Protein AF-U4R0S8-F1 (afdb_monomer_lite)

Foldseek 3Di:
DPVVVVVVVVVVVVVVVVVVVVVVVVVVQFDKDKDKDWWQWADWDADPNWTWTFTDDPPATAIATEDPVVSVLDDHDRQKTWTWIWIDHNVDPRYTYTPDTDPPDIGGRPD

Structure (mmCIF, N/CA/C/O backbone):
data_AF-U4R0S8-F1
#
_entry.id   AF-U4R0S8-F1
#
loop_
_atom_site.group_PDB
_atom_site.id
_atom_site.type_symbol
_atom_site.label_atom_id
_atom_site.label_alt_id
_atom_site.label_comp_id
_atom_site.label_asym_id
_atom_site.label_entity_id
_atom_site.label_seq_id
_atom_site.pdbx_PDB_ins_code
_atom_site.Cartn_x
_atom_site.Cartn_y
_atom_site.Cartn_z
_atom_site.occupancy
_atom_site.B_iso_or_equiv
_atom_site.auth_seq_id
_atom_site.auth_comp_id
_atom_site.auth_asym_id
_atom_site.auth_atom_id
_atom_site.pdbx_PDB_model_num
ATOM 1 N N . MET A 1 1 ? 53.869 17.353 21.794 1.00 55.12 1 MET A N 1
ATOM 2 C CA . MET A 1 1 ? 52.432 17.546 22.123 1.00 55.12 1 MET A CA 1
ATOM 3 C C . MET A 1 1 ? 51.589 18.189 21.004 1.00 55.12 1 MET A C 1
ATOM 5 O O . MET A 1 1 ? 50.387 18.320 21.188 1.00 55.12 1 MET A O 1
ATOM 9 N N . ARG A 1 2 ? 52.149 18.551 19.834 1.00 54.88 2 ARG A N 1
ATOM 10 C CA . ARG A 1 2 ? 51.410 19.259 18.765 1.00 54.88 2 ARG A CA 1
ATOM 11 C C . ARG A 1 2 ? 50.712 18.320 17.756 1.00 54.88 2 ARG A C 1
ATOM 13 O O . ARG A 1 2 ? 49.673 18.687 17.218 1.00 54.88 2 ARG A O 1
ATOM 20 N N . ASP A 1 3 ? 51.199 17.086 17.593 1.00 59.28 3 ASP A N 1
ATOM 21 C CA . ASP A 1 3 ? 50.671 16.123 16.605 1.00 59.28 3 ASP A CA 1
ATOM 22 C C . ASP A 1 3 ? 49.395 15.388 17.036 1.00 59.28 3 ASP A C 1
ATOM 24 O O . ASP A 1 3 ? 48.538 15.076 16.208 1.00 59.28 3 ASP A O 1
ATOM 28 N N . THR A 1 4 ? 49.204 15.165 18.339 1.00 60.38 4 THR A N 1
ATOM 29 C CA . THR A 1 4 ? 48.019 14.462 18.860 1.00 60.38 4 THR A CA 1
ATOM 30 C C . THR A 1 4 ? 46.733 15.262 18.631 1.00 60.38 4 THR A C 1
ATOM 32 O O . THR A 1 4 ? 45.688 14.685 18.343 1.00 60.38 4 THR A O 1
ATOM 35 N N . SER A 1 5 ? 46.810 16.599 18.693 1.00 68.25 5 SER A N 1
ATOM 36 C CA . SER A 1 5 ? 45.663 17.486 18.450 1.00 68.25 5 SER A CA 1
ATOM 37 C C . SER A 1 5 ? 45.201 17.442 16.989 1.00 68.25 5 SER A C 1
ATOM 39 O O . SER A 1 5 ? 44.002 17.379 16.727 1.00 68.25 5 SER A O 1
ATOM 41 N N . SER A 1 6 ? 46.140 17.413 16.035 1.00 72.00 6 SER A N 1
ATOM 42 C CA . SER A 1 6 ? 45.830 17.323 14.601 1.00 72.00 6 SER A CA 1
ATOM 43 C C . SER A 1 6 ? 45.222 15.965 14.239 1.00 72.00 6 SER A C 1
ATOM 45 O O . SER A 1 6 ? 44.171 15.894 13.601 1.00 72.00 6 SER A O 1
ATOM 47 N N . ARG A 1 7 ? 45.812 14.876 14.748 1.00 77.94 7 ARG A N 1
ATOM 48 C CA . ARG A 1 7 ? 45.309 13.515 14.520 1.00 77.94 7 ARG A CA 1
ATOM 49 C C . ARG A 1 7 ? 43.892 13.316 15.067 1.00 77.94 7 ARG A C 1
ATOM 51 O O . ARG A 1 7 ? 43.054 12.735 14.385 1.00 77.94 7 ARG A O 1
ATOM 58 N N . ASN A 1 8 ? 43.596 13.853 16.251 1.00 82.62 8 ASN A N 1
ATOM 59 C CA . ASN A 1 8 ? 42.257 13.765 16.839 1.00 82.62 8 ASN A CA 1
ATOM 60 C C . ASN A 1 8 ? 41.210 14.553 16.033 1.00 82.62 8 ASN A C 1
ATOM 62 O O . ASN A 1 8 ? 40.077 14.095 15.910 1.00 82.62 8 ASN A O 1
ATOM 66 N N . LYS A 1 9 ? 41.584 15.693 15.432 1.00 84.00 9 LYS A N 1
ATOM 67 C CA . LYS A 1 9 ? 40.698 16.449 14.528 1.00 84.00 9 LYS A CA 1
ATOM 68 C C . LYS A 1 9 ? 40.370 15.665 13.255 1.00 84.00 9 LYS A C 1
ATOM 70 O O . LYS A 1 9 ? 39.222 15.672 12.826 1.00 84.00 9 LYS A O 1
ATOM 75 N N . ILE A 1 10 ? 41.349 14.960 12.684 1.00 88.75 10 ILE A N 1
ATOM 76 C CA . ILE A 1 10 ? 41.144 14.112 11.497 1.00 88.75 10 ILE A CA 1
ATOM 77 C C . ILE A 1 10 ? 40.213 12.937 11.823 1.00 88.75 10 ILE A C 1
ATOM 79 O O . ILE A 1 10 ? 39.270 12.678 11.081 1.00 88.75 10 ILE A O 1
ATOM 83 N N . ILE A 1 11 ? 40.430 12.258 12.953 1.00 89.69 11 ILE A N 1
ATOM 84 C CA . ILE A 1 11 ? 39.559 11.156 13.393 1.00 89.69 11 ILE A CA 1
ATOM 85 C C . ILE A 1 11 ? 38.129 11.659 13.630 1.00 89.69 11 ILE A C 1
ATOM 87 O O . ILE A 1 11 ? 37.178 11.036 13.165 1.00 89.69 11 ILE A O 1
ATOM 91 N N . ALA A 1 12 ? 37.971 12.807 14.295 1.00 88.75 12 ALA A N 1
ATOM 92 C CA . ALA A 1 12 ? 36.661 13.416 14.507 1.00 88.75 12 ALA A CA 1
ATOM 93 C C . ALA A 1 12 ? 35.950 13.726 13.178 1.00 88.75 12 ALA A C 1
ATOM 95 O O . ALA A 1 12 ? 34.766 13.430 13.038 1.00 88.75 12 ALA A O 1
ATOM 96 N N . LEU A 1 13 ? 36.674 14.246 12.180 1.00 91.88 13 LEU A N 1
ATOM 97 C CA . LEU A 1 13 ? 36.124 14.510 10.849 1.00 91.88 13 LEU A CA 1
ATOM 98 C C . LEU A 1 13 ? 35.628 13.225 10.165 1.00 91.88 13 LEU A C 1
ATOM 100 O O . LEU A 1 13 ? 34.526 13.212 9.623 1.00 91.88 13 LEU A O 1
ATOM 104 N N . ILE A 1 14 ? 36.403 12.136 10.226 1.00 92.94 14 ILE A N 1
ATOM 105 C CA . ILE A 1 14 ? 36.009 1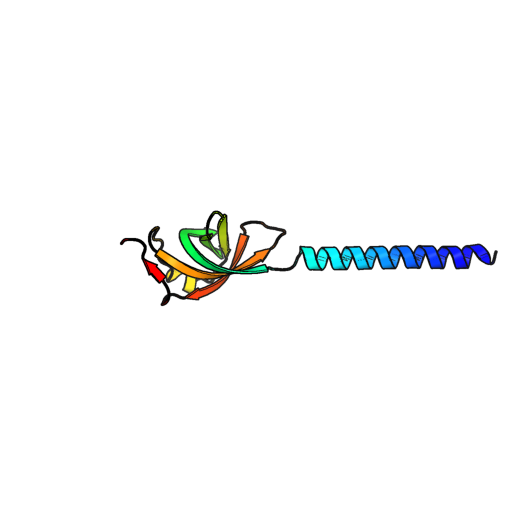0.836 9.656 1.00 92.94 14 ILE A CA 1
ATOM 106 C C . ILE A 1 14 ? 34.735 10.312 10.328 1.00 92.94 14 ILE A C 1
ATOM 108 O O . ILE A 1 14 ? 33.820 9.869 9.637 1.00 92.94 14 ILE A O 1
ATOM 112 N N . ILE A 1 15 ? 34.647 10.401 11.659 1.00 92.81 15 ILE A N 1
ATOM 113 C CA . ILE A 1 15 ? 33.456 9.980 12.411 1.00 92.81 15 ILE A CA 1
ATOM 114 C C . ILE A 1 15 ? 32.228 10.789 11.976 1.00 92.81 15 ILE A C 1
ATOM 116 O O . ILE A 1 15 ? 31.170 10.208 11.735 1.00 92.81 15 ILE A O 1
ATOM 120 N N . VAL A 1 16 ? 32.366 12.109 11.821 1.00 92.81 16 VAL A N 1
ATOM 121 C CA . VAL A 1 16 ? 31.272 12.978 11.357 1.00 92.81 16 VAL A CA 1
ATOM 122 C C . VAL A 1 16 ? 30.820 12.593 9.948 1.00 92.81 16 VAL A C 1
ATOM 124 O O . VAL A 1 16 ? 29.619 12.467 9.709 1.00 92.81 16 VAL A O 1
ATOM 127 N N . ILE A 1 17 ? 31.755 12.347 9.025 1.00 92.94 17 ILE A N 1
ATOM 128 C CA . ILE A 1 17 ? 31.431 11.923 7.655 1.00 92.94 17 ILE A CA 1
ATOM 129 C C . ILE A 1 17 ? 30.701 10.574 7.663 1.00 92.94 17 ILE A C 1
ATOM 131 O O . ILE A 1 17 ? 29.666 10.438 7.012 1.00 92.94 17 ILE A O 1
ATOM 135 N N . LEU A 1 18 ? 31.185 9.592 8.429 1.00 93.19 18 LEU A N 1
ATOM 136 C CA . LEU A 1 18 ? 30.534 8.283 8.553 1.00 93.19 18 LEU A CA 1
ATOM 137 C C . LEU A 1 18 ? 29.114 8.399 9.114 1.00 93.19 18 LEU A C 1
ATOM 139 O O . LEU A 1 18 ? 28.199 7.726 8.629 1.00 93.19 18 LEU A O 1
ATOM 143 N N . PHE A 1 19 ? 28.914 9.272 10.102 1.00 92.12 19 PHE A N 1
ATOM 144 C CA . PHE A 1 19 ? 27.595 9.522 10.671 1.00 92.12 19 PHE A CA 1
ATOM 145 C C . PHE A 1 19 ? 26.648 10.138 9.636 1.00 92.12 19 PHE A C 1
ATOM 147 O O . PHE A 1 19 ? 25.528 9.659 9.475 1.00 92.12 19 PHE A O 1
ATOM 154 N N . LEU A 1 20 ? 27.111 11.136 8.875 1.00 92.81 20 LEU A N 1
ATOM 155 C CA . LEU A 1 20 ? 26.325 11.772 7.813 1.00 92.81 20 LEU A CA 1
ATOM 156 C C . LEU A 1 20 ? 25.939 10.786 6.703 1.00 92.81 20 LEU A C 1
ATOM 158 O O . LEU A 1 20 ? 24.781 10.762 6.291 1.00 92.81 20 LEU A O 1
ATOM 162 N N . VAL A 1 21 ? 26.872 9.938 6.257 1.00 91.81 21 VAL A N 1
ATOM 163 C CA . VAL A 1 21 ? 26.602 8.904 5.240 1.00 91.81 21 VAL A CA 1
ATOM 164 C C . VAL A 1 21 ? 25.575 7.893 5.749 1.00 91.81 21 VAL A C 1
ATOM 166 O O . VAL A 1 21 ? 24.633 7.556 5.033 1.00 91.81 21 VAL A O 1
ATOM 169 N N . SER A 1 22 ? 25.707 7.457 7.002 1.00 87.62 22 SER A N 1
ATOM 170 C CA . SER A 1 22 ? 24.748 6.537 7.627 1.00 87.62 22 SER A CA 1
ATOM 171 C C . SER A 1 22 ? 23.358 7.169 7.741 1.00 87.62 22 SER A C 1
ATOM 173 O O . SER A 1 22 ? 22.355 6.521 7.447 1.00 87.62 22 SER A O 1
ATOM 175 N N . PHE A 1 23 ? 23.291 8.452 8.104 1.00 85.94 23 PHE A N 1
ATOM 176 C CA . PHE A 1 23 ? 22.037 9.195 8.218 1.00 85.94 23 PHE A CA 1
ATOM 177 C C . PHE A 1 23 ? 21.353 9.382 6.857 1.00 85.94 23 PHE A C 1
ATOM 179 O O . PHE A 1 23 ? 20.148 9.165 6.735 1.00 85.94 23 PHE A O 1
ATOM 186 N N . ALA A 1 24 ? 22.122 9.712 5.816 1.00 85.19 24 ALA A N 1
ATOM 187 C CA . ALA A 1 24 ? 21.620 9.801 4.448 1.00 85.19 24 ALA A CA 1
ATOM 188 C C . ALA A 1 24 ? 21.115 8.439 3.940 1.00 85.19 24 ALA A C 1
ATOM 190 O O . ALA A 1 24 ? 20.034 8.361 3.358 1.00 85.19 24 ALA A O 1
ATOM 191 N N . GLY A 1 25 ? 21.849 7.357 4.222 1.00 80.88 25 GLY A N 1
ATOM 192 C CA . GLY A 1 25 ? 21.426 5.994 3.900 1.00 80.88 25 GLY A CA 1
ATOM 193 C C . GLY A 1 25 ? 20.109 5.613 4.581 1.00 80.88 25 GLY A C 1
ATOM 194 O O . GLY A 1 25 ? 19.200 5.119 3.917 1.00 80.88 25 GLY A O 1
ATOM 195 N N . LEU A 1 26 ? 19.962 5.910 5.876 1.00 80.38 26 LEU A N 1
ATOM 196 C CA . LEU A 1 26 ? 18.716 5.688 6.621 1.00 80.38 26 LEU A CA 1
ATOM 197 C C . LEU A 1 26 ? 17.552 6.521 6.075 1.00 80.38 26 LEU A C 1
ATOM 199 O O . LEU A 1 26 ? 16.437 6.013 5.979 1.00 80.38 26 LEU A O 1
ATOM 203 N N . TYR A 1 27 ? 17.800 7.772 5.684 1.00 78.31 27 TYR A N 1
ATOM 204 C CA . TYR A 1 27 ? 16.784 8.640 5.090 1.00 78.31 27 TYR A CA 1
ATOM 205 C C . TYR A 1 27 ? 16.261 8.086 3.756 1.00 78.31 27 TYR A C 1
ATOM 207 O O . TYR A 1 27 ? 15.049 7.988 3.544 1.00 78.31 27 TYR A O 1
ATOM 215 N N . VAL A 1 28 ? 17.166 7.657 2.871 1.00 74.12 28 VAL A N 1
ATOM 216 C CA . VAL A 1 28 ? 16.789 7.011 1.604 1.00 74.12 28 VAL A CA 1
ATOM 217 C C . VAL A 1 28 ? 16.065 5.690 1.875 1.00 74.12 28 VAL A C 1
ATOM 219 O O . VAL A 1 28 ? 15.020 5.430 1.288 1.00 74.12 28 VAL A O 1
ATOM 222 N N . TYR A 1 29 ? 16.555 4.882 2.817 1.00 66.12 29 TYR A N 1
ATOM 223 C CA . TYR A 1 29 ? 15.957 3.588 3.149 1.00 66.12 29 TYR A CA 1
ATOM 224 C C . TYR A 1 29 ? 14.586 3.697 3.837 1.00 66.12 29 TYR A C 1
ATOM 226 O O . TYR A 1 29 ? 13.763 2.791 3.718 1.00 66.12 29 TYR A O 1
ATOM 234 N N . GLY A 1 30 ? 14.320 4.800 4.537 1.00 61.28 30 GLY A N 1
ATOM 235 C CA . GLY A 1 30 ? 13.021 5.124 5.127 1.00 61.28 30 GLY A CA 1
ATOM 236 C C . GLY A 1 30 ? 12.065 5.850 4.177 1.00 61.28 30 GLY A C 1
ATOM 237 O O . GLY A 1 30 ? 10.931 6.136 4.568 1.00 61.28 30 GLY A O 1
ATOM 238 N N . SER A 1 31 ? 12.496 6.161 2.951 1.00 67.06 31 SER A N 1
ATOM 239 C CA . SER A 1 31 ? 11.668 6.888 1.992 1.00 67.06 31 SER A CA 1
ATOM 240 C C . SER A 1 31 ? 10.448 6.070 1.570 1.00 67.06 31 SER A C 1
ATOM 242 O O . SER A 1 31 ? 10.467 4.841 1.485 1.00 67.06 31 SER A O 1
ATOM 244 N N . PHE A 1 32 ? 9.350 6.777 1.314 1.00 72.19 32 PHE A N 1
ATOM 245 C CA . PHE A 1 32 ? 8.126 6.172 0.813 1.00 72.19 32 PHE A CA 1
ATOM 246 C C . PHE A 1 32 ? 8.165 6.125 -0.709 1.00 72.19 32 PHE A C 1
ATOM 248 O O . PHE A 1 32 ? 8.359 7.152 -1.358 1.00 72.19 32 PHE A O 1
ATOM 255 N N . TYR A 1 33 ? 7.916 4.949 -1.273 1.00 76.75 33 TYR A N 1
ATOM 256 C CA . TYR A 1 33 ? 7.747 4.787 -2.710 1.00 76.75 33 TYR A CA 1
ATOM 257 C C . TYR A 1 33 ? 6.272 4.921 -3.052 1.00 76.75 33 TYR A C 1
ATOM 259 O O . TYR A 1 33 ? 5.435 4.220 -2.479 1.00 76.75 33 TYR A O 1
ATOM 267 N N . THR A 1 34 ? 5.960 5.810 -3.991 1.00 84.88 34 THR A N 1
ATOM 268 C CA . THR A 1 34 ? 4.628 5.887 -4.588 1.00 84.88 34 THR A CA 1
ATOM 269 C C . THR A 1 34 ? 4.548 4.904 -5.746 1.00 84.88 34 THR A C 1
ATOM 271 O O . THR A 1 34 ? 5.454 4.810 -6.572 1.00 84.88 34 THR A O 1
ATOM 274 N N . THR A 1 35 ? 3.467 4.140 -5.803 1.00 87.12 35 THR A N 1
ATOM 275 C CA . THR A 1 35 ? 3.174 3.204 -6.885 1.00 87.12 35 THR A CA 1
ATOM 276 C C . THR A 1 35 ? 1.745 3.442 -7.343 1.00 87.12 35 THR A C 1
ATOM 278 O O . THR A 1 35 ? 0.846 3.583 -6.514 1.00 87.12 35 THR A O 1
ATOM 281 N N . THR A 1 36 ? 1.547 3.485 -8.657 1.00 89.44 36 THR A N 1
ATOM 282 C CA . THR A 1 36 ? 0.231 3.618 -9.283 1.00 89.44 36 THR A CA 1
ATOM 283 C C . THR A 1 36 ? 0.016 2.435 -10.212 1.00 89.44 36 THR A C 1
ATOM 285 O O . THR A 1 36 ? 0.924 2.068 -10.959 1.00 89.44 36 THR A O 1
ATOM 288 N N . GLY A 1 37 ? -1.160 1.822 -10.150 1.00 89.12 37 GLY A N 1
ATOM 289 C CA . GLY A 1 37 ? -1.521 0.705 -11.014 1.00 89.12 37 GLY A CA 1
ATOM 290 C C . GLY A 1 37 ? -2.908 0.158 -10.703 1.00 89.12 37 GLY A C 1
ATOM 291 O O . GLY A 1 37 ? -3.526 0.529 -9.704 1.00 89.12 37 GLY A O 1
ATOM 292 N N . TYR A 1 38 ? -3.380 -0.740 -11.561 1.00 90.56 38 TYR A N 1
ATOM 293 C CA . TYR A 1 38 ? -4.643 -1.435 -11.354 1.00 90.56 38 TYR A CA 1
ATOM 294 C C . TYR A 1 38 ? -4.468 -2.551 -10.333 1.00 90.56 38 TYR A C 1
ATOM 296 O O . TYR A 1 38 ? -3.542 -3.358 -10.440 1.00 90.56 38 TYR A O 1
ATOM 304 N N . CYS A 1 39 ? -5.331 -2.564 -9.321 1.00 91.12 39 CYS A N 1
ATOM 305 C CA . CYS A 1 39 ? -5.263 -3.545 -8.252 1.00 91.12 39 CYS A CA 1
ATOM 306 C C . CYS A 1 39 ? -6.626 -4.188 -7.997 1.00 91.12 39 CYS A C 1
ATOM 308 O O . CYS A 1 39 ? -7.620 -3.482 -7.806 1.00 91.12 39 CYS A O 1
ATOM 310 N N . ASP A 1 40 ? -6.636 -5.514 -7.888 1.00 92.06 40 ASP A N 1
ATOM 311 C CA . ASP A 1 40 ? -7.827 -6.274 -7.508 1.00 92.06 40 ASP A CA 1
ATOM 312 C C . ASP A 1 40 ? -7.989 -6.219 -5.988 1.00 92.06 40 ASP A C 1
ATOM 314 O O . ASP A 1 40 ? -7.043 -6.519 -5.245 1.00 92.06 40 ASP A O 1
ATOM 318 N N . ILE A 1 41 ? -9.170 -5.854 -5.492 1.00 92.62 41 ILE A N 1
ATOM 319 C CA . ILE A 1 41 ? -9.419 -5.781 -4.047 1.00 92.62 41 ILE A CA 1
ATOM 320 C C . ILE A 1 41 ? -9.997 -7.105 -3.560 1.00 92.62 41 ILE A C 1
ATOM 322 O O . ILE A 1 41 ? -11.117 -7.478 -3.889 1.00 92.62 41 ILE A O 1
ATOM 326 N N . LYS A 1 42 ? -9.228 -7.809 -2.722 1.00 93.19 42 LYS A N 1
ATOM 327 C CA . LYS A 1 42 ? -9.588 -9.138 -2.211 1.00 93.19 42 LYS A CA 1
ATOM 328 C C . LYS A 1 42 ? -10.540 -9.082 -1.030 1.00 93.19 42 LYS A C 1
ATOM 330 O O . LYS A 1 42 ? -11.449 -9.896 -0.948 1.00 93.19 42 LYS A O 1
ATOM 335 N N . TYR A 1 43 ? -10.283 -8.184 -0.082 1.00 93.94 43 TYR A N 1
ATOM 336 C CA . TYR A 1 43 ? -11.135 -7.978 1.088 1.00 93.94 43 TYR A CA 1
ATOM 337 C C . TYR A 1 43 ? -10.792 -6.672 1.808 1.00 93.94 43 TYR A C 1
ATOM 339 O O . TYR A 1 43 ? -9.795 -6.000 1.522 1.00 93.94 43 TYR A O 1
ATOM 347 N N . LYS A 1 44 ? -11.646 -6.327 2.770 1.00 95.50 44 LYS A N 1
ATOM 348 C CA . LYS A 1 44 ? -11.590 -5.120 3.588 1.00 95.50 44 LYS A CA 1
ATOM 349 C C . LYS A 1 44 ? -11.579 -5.499 5.074 1.00 95.50 44 LYS A C 1
ATOM 351 O O . LYS A 1 44 ? -12.256 -6.444 5.464 1.00 95.50 44 LYS A O 1
ATOM 356 N N . GLN A 1 45 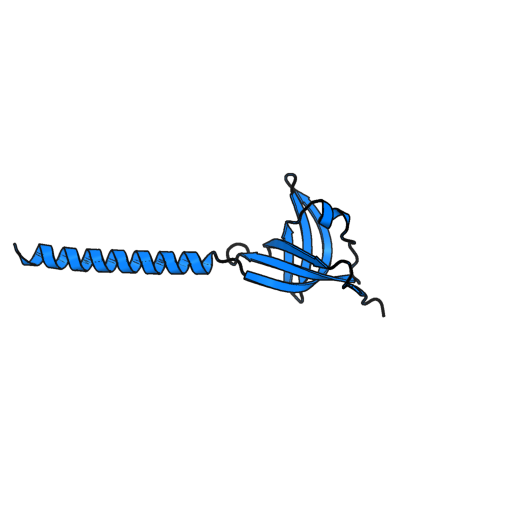? -10.833 -4.776 5.910 1.00 95.75 45 GLN A N 1
ATOM 357 C CA . GLN A 1 45 ? -10.727 -5.044 7.353 1.00 95.75 45 GLN A CA 1
ATOM 358 C C . GLN A 1 45 ? -10.647 -3.744 8.157 1.00 95.75 45 GLN A C 1
ATOM 360 O O . GLN A 1 45 ? -9.979 -2.800 7.740 1.00 95.75 45 GLN A O 1
ATOM 365 N N . ILE A 1 46 ? -11.283 -3.716 9.328 1.00 95.06 46 ILE A N 1
ATOM 366 C CA . ILE A 1 46 ? -11.128 -2.646 10.319 1.00 95.06 46 ILE A CA 1
ATOM 367 C C . ILE A 1 46 ? -10.281 -3.189 11.472 1.00 95.06 46 ILE A C 1
ATOM 369 O O . ILE A 1 46 ? -10.573 -4.255 12.007 1.00 95.06 46 ILE A O 1
ATOM 373 N N . GLU A 1 47 ? -9.224 -2.472 11.846 1.00 93.50 47 GLU A N 1
ATOM 374 C CA . GLU A 1 47 ? -8.343 -2.832 12.963 1.00 93.50 47 GLU A CA 1
ATOM 375 C C . GLU A 1 47 ? -7.950 -1.553 13.708 1.00 93.50 47 GLU A C 1
ATOM 377 O O . GLU A 1 47 ? -7.531 -0.586 13.077 1.00 93.50 47 GLU A O 1
ATOM 382 N N . ASN A 1 48 ? -8.092 -1.520 15.037 1.00 91.88 48 ASN A N 1
ATOM 383 C CA . ASN A 1 48 ? -7.728 -0.364 15.873 1.00 91.88 48 ASN A CA 1
ATOM 384 C C . ASN A 1 48 ? -8.301 0.978 15.370 1.00 91.88 48 ASN A C 1
ATOM 386 O O . ASN A 1 48 ? -7.592 1.980 15.298 1.00 91.88 48 ASN A O 1
ATOM 390 N N . ASN A 1 49 ? -9.584 0.985 14.986 1.00 91.75 49 ASN A N 1
ATOM 391 C CA . ASN A 1 49 ? -10.287 2.149 14.427 1.00 91.75 49 ASN A CA 1
ATOM 392 C C . ASN A 1 49 ? -9.696 2.694 13.107 1.00 91.75 49 ASN A C 1
ATOM 394 O O . ASN A 1 49 ? -9.969 3.826 12.710 1.00 91.75 49 ASN A O 1
ATOM 398 N N . LYS A 1 50 ? -8.889 1.889 12.410 1.00 94.38 50 LYS A N 1
ATOM 399 C CA . LYS A 1 50 ? -8.339 2.196 11.088 1.00 94.38 50 LYS A CA 1
ATOM 400 C C . LYS A 1 50 ? -8.916 1.260 10.034 1.00 94.38 50 LYS A C 1
ATOM 402 O O . LYS A 1 50 ? -9.137 0.077 10.293 1.00 94.38 50 LYS A O 1
ATOM 407 N N . CYS A 1 51 ? -9.139 1.801 8.841 1.00 96.56 51 CYS A N 1
ATOM 408 C CA . CYS A 1 51 ? -9.704 1.082 7.706 1.00 96.56 51 CYS A CA 1
ATOM 409 C C . CYS A 1 51 ? -8.589 0.573 6.788 1.00 96.56 51 CYS A C 1
ATOM 411 O O . CYS A 1 51 ? -7.700 1.331 6.392 1.00 96.56 51 CYS A O 1
ATOM 413 N N . TYR A 1 52 ? -8.639 -0.707 6.431 1.00 95.94 52 TYR A N 1
ATOM 414 C CA . TYR A 1 52 ? -7.647 -1.353 5.581 1.00 95.94 52 TYR A CA 1
ATOM 415 C C . TYR A 1 52 ? -8.296 -2.060 4.400 1.00 95.94 52 TYR A C 1
ATOM 417 O O . TYR A 1 52 ? -9.275 -2.790 4.561 1.00 95.94 52 TYR A O 1
ATOM 425 N N . ILE A 1 53 ? -7.689 -1.908 3.227 1.00 95.19 53 ILE A N 1
ATOM 426 C CA . ILE A 1 53 ? -7.992 -2.720 2.049 1.00 95.19 53 ILE A CA 1
ATOM 427 C C . ILE A 1 53 ? -6.816 -3.645 1.747 1.00 95.19 53 ILE A C 1
ATOM 429 O O . ILE A 1 53 ? -5.651 -3.263 1.892 1.00 95.19 53 ILE A O 1
ATOM 433 N N . PHE A 1 54 ? -7.124 -4.870 1.339 1.00 94.50 54 PHE A N 1
ATOM 434 C CA . PHE A 1 54 ? -6.139 -5.851 0.904 1.00 94.50 54 PHE A CA 1
ATOM 435 C C . PHE A 1 54 ? -6.272 -6.010 -0.599 1.00 94.50 54 PHE A C 1
ATOM 437 O O . PHE A 1 54 ? -7.226 -6.612 -1.093 1.00 94.50 54 PHE A O 1
ATOM 444 N N . ALA A 1 55 ? -5.321 -5.426 -1.313 1.00 92.44 55 ALA A N 1
ATOM 445 C CA . ALA A 1 55 ? -5.311 -5.373 -2.760 1.00 92.44 55 ALA A CA 1
ATOM 446 C C . ALA A 1 55 ? -4.197 -6.260 -3.325 1.00 92.44 55 ALA A C 1
ATOM 448 O O . ALA A 1 55 ? -3.217 -6.577 -2.642 1.00 92.44 55 ALA A O 1
ATOM 449 N N . ARG A 1 56 ? -4.335 -6.669 -4.580 1.00 89.94 56 ARG A N 1
ATOM 450 C CA . ARG A 1 56 ? -3.302 -7.372 -5.334 1.00 89.94 56 ARG A CA 1
ATOM 451 C C . ARG A 1 56 ? -2.868 -6.492 -6.497 1.00 89.94 56 ARG A C 1
ATOM 453 O O . ARG A 1 56 ? -3.692 -6.140 -7.324 1.00 89.94 56 ARG A O 1
ATOM 460 N N . ASN A 1 57 ? -1.580 -6.168 -6.561 1.00 84.94 57 ASN A N 1
ATOM 461 C CA . ASN A 1 57 ? -0.969 -5.513 -7.717 1.00 84.94 57 ASN A CA 1
ATOM 462 C C . ASN A 1 57 ? -0.014 -6.515 -8.382 1.00 84.94 57 ASN A C 1
ATOM 464 O O . ASN A 1 57 ? 1.046 -6.839 -7.826 1.00 84.94 57 ASN A O 1
ATOM 468 N N . GLY A 1 58 ? -0.420 -7.087 -9.517 1.00 81.44 58 GLY A N 1
ATOM 469 C CA . GLY A 1 58 ? 0.305 -8.182 -10.168 1.00 81.44 58 GLY A CA 1
ATOM 470 C C . GLY A 1 58 ? 0.477 -9.392 -9.238 1.00 81.44 58 GLY A C 1
ATOM 471 O O . GLY A 1 58 ? -0.493 -10.003 -8.802 1.00 81.44 58 GLY A O 1
ATOM 472 N N . ASN A 1 59 ? 1.717 -9.743 -8.883 1.00 81.00 59 ASN A N 1
ATOM 473 C CA . ASN A 1 59 ? 2.015 -10.865 -7.975 1.00 81.00 59 ASN A CA 1
ATOM 474 C C . ASN 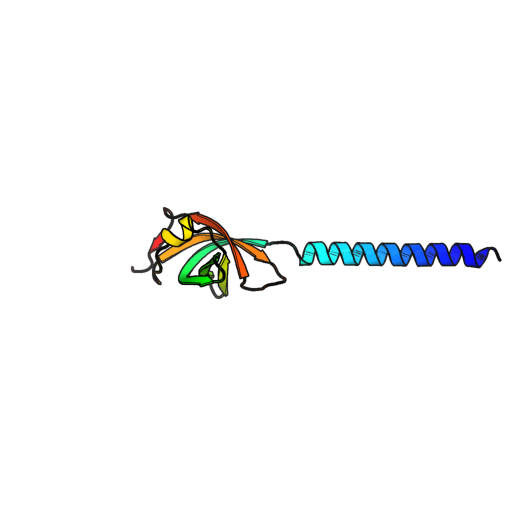A 1 59 ? 2.207 -10.467 -6.504 1.00 81.00 59 ASN A C 1
ATOM 476 O O . ASN A 1 59 ? 2.568 -11.312 -5.684 1.00 81.00 59 ASN A O 1
ATOM 480 N N . ARG A 1 60 ? 1.968 -9.202 -6.142 1.00 83.25 60 ARG A N 1
ATOM 481 C CA . ARG A 1 60 ? 2.143 -8.721 -4.766 1.00 83.25 60 ARG A CA 1
ATOM 4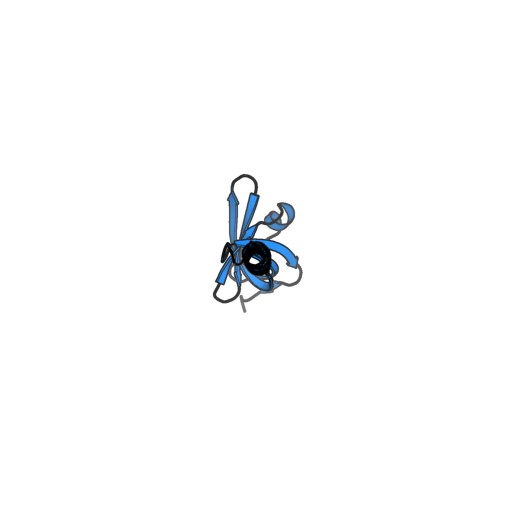82 C C . ARG A 1 60 ? 0.794 -8.477 -4.105 1.00 83.25 60 ARG A C 1
ATOM 484 O O . ARG A 1 60 ? -0.021 -7.716 -4.615 1.00 83.25 60 ARG A O 1
ATOM 491 N N . ASN A 1 61 ? 0.585 -9.098 -2.946 1.00 89.62 61 ASN A N 1
ATOM 492 C CA . ASN A 1 61 ? -0.503 -8.721 -2.050 1.00 89.62 61 ASN A CA 1
ATOM 493 C C . ASN A 1 61 ? -0.041 -7.525 -1.220 1.00 89.62 61 ASN A C 1
ATOM 495 O O . ASN A 1 61 ? 1.047 -7.566 -0.647 1.00 89.62 61 ASN A O 1
ATOM 499 N N . ILE A 1 62 ? -0.863 -6.489 -1.137 1.00 91.06 62 ILE A N 1
ATOM 500 C CA . ILE A 1 62 ? -0.572 -5.281 -0.380 1.00 91.06 62 ILE A CA 1
ATOM 501 C C . ILE A 1 62 ? -1.742 -4.918 0.527 1.00 91.06 62 ILE A C 1
ATOM 503 O O . ILE A 1 62 ? -2.906 -4.963 0.137 1.00 91.06 62 ILE A O 1
ATOM 507 N N . ARG A 1 63 ? -1.413 -4.541 1.759 1.00 93.56 63 ARG A N 1
ATOM 508 C CA . ARG A 1 63 ? -2.342 -3.983 2.736 1.00 93.56 63 ARG A CA 1
ATOM 509 C C . ARG A 1 63 ? -2.210 -2.465 2.727 1.00 93.56 63 ARG A C 1
ATOM 511 O O . ARG A 1 63 ? -1.136 -1.946 3.032 1.00 93.56 63 ARG A O 1
ATOM 518 N N . LEU A 1 64 ? -3.291 -1.761 2.420 1.00 94.12 64 LEU A N 1
ATOM 519 C CA . LEU A 1 64 ? -3.320 -0.302 2.358 1.00 94.12 64 LEU A CA 1
ATOM 520 C C . LEU A 1 64 ? -4.246 0.261 3.434 1.00 94.12 64 LEU A C 1
ATOM 522 O O . LEU A 1 64 ? -5.427 -0.075 3.477 1.00 94.12 64 LEU A O 1
ATOM 526 N N . GLU A 1 65 ? -3.708 1.120 4.298 1.00 94.81 65 GLU A N 1
ATOM 527 C CA . GLU A 1 65 ? -4.513 1.972 5.181 1.00 94.81 65 GLU A CA 1
ATOM 528 C C . GLU A 1 65 ? -5.239 3.019 4.331 1.00 94.81 65 GLU A C 1
ATOM 530 O O . GLU A 1 65 ? -4.609 3.684 3.507 1.00 94.81 65 GLU A O 1
ATOM 535 N N . CYS A 1 66 ? -6.544 3.169 4.521 1.00 94.50 66 CYS A N 1
ATOM 536 C CA . CYS A 1 66 ? -7.396 4.073 3.753 1.00 94.50 66 CYS A CA 1
ATOM 537 C C . CYS A 1 66 ? -8.326 4.863 4.677 1.00 94.50 66 CYS A C 1
ATOM 539 O O . CYS A 1 66 ? -8.498 4.530 5.852 1.00 94.50 66 CYS A O 1
ATOM 541 N N . ASN A 1 67 ? -8.907 5.932 4.139 1.00 95.06 67 ASN A N 1
ATOM 542 C CA . ASN A 1 67 ? -9.919 6.704 4.846 1.00 95.06 67 ASN A CA 1
ATOM 543 C C . ASN A 1 67 ? -11.262 5.962 4.820 1.00 95.06 67 ASN A C 1
ATOM 545 O O . ASN A 1 67 ? -11.507 5.121 3.955 1.00 95.06 67 ASN A O 1
ATOM 549 N N . LYS A 1 68 ? -12.140 6.291 5.770 1.00 94.38 68 LYS A N 1
ATOM 550 C CA . LYS A 1 68 ? -13.433 5.618 5.933 1.00 94.38 68 LYS A CA 1
ATOM 551 C C . LYS A 1 68 ? -14.346 5.788 4.710 1.00 94.38 68 LYS A C 1
ATOM 553 O O . LYS A 1 68 ? -14.936 4.812 4.265 1.00 94.38 68 LYS A O 1
ATOM 558 N N . ASP A 1 69 ? -14.376 6.981 4.119 1.00 93.94 69 ASP A N 1
ATOM 559 C CA . ASP A 1 69 ? -15.218 7.265 2.949 1.00 93.94 69 ASP A CA 1
ATOM 560 C C . ASP A 1 69 ? -14.837 6.405 1.734 1.00 93.94 69 ASP A C 1
ATOM 562 O O . ASP A 1 69 ? -15.703 5.855 1.055 1.00 93.94 69 ASP A O 1
ATOM 566 N N . ASP A 1 70 ? -13.535 6.247 1.469 1.00 93.19 70 ASP A N 1
ATOM 567 C CA . ASP A 1 70 ? -13.047 5.385 0.386 1.00 93.19 70 ASP A CA 1
ATOM 568 C C . ASP A 1 70 ? -13.314 3.913 0.706 1.00 93.19 70 ASP A C 1
ATOM 570 O O . ASP A 1 70 ? -13.751 3.151 -0.156 1.00 93.19 70 ASP A O 1
ATOM 574 N N . TYR A 1 71 ? -13.092 3.513 1.961 1.00 94.69 71 TYR A N 1
ATOM 575 C CA . TYR A 1 71 ? -13.346 2.155 2.431 1.00 94.69 71 TYR A CA 1
ATOM 576 C C . TYR A 1 71 ? -14.795 1.721 2.188 1.00 94.69 71 TYR A C 1
ATOM 578 O O . TYR A 1 71 ? -15.027 0.593 1.747 1.00 94.69 71 TYR A O 1
ATOM 586 N N . GLU A 1 72 ? -15.763 2.598 2.453 1.00 93.88 72 GLU A N 1
ATOM 587 C CA . GLU A 1 72 ? -17.189 2.325 2.252 1.00 93.88 72 GLU A CA 1
ATOM 588 C C . GLU A 1 72 ? -17.555 2.216 0.766 1.00 93.88 72 GLU A C 1
ATOM 590 O O . GLU A 1 72 ? -18.300 1.312 0.393 1.00 93.88 72 GLU A O 1
ATOM 595 N N . LYS A 1 73 ? -16.971 3.062 -0.090 1.00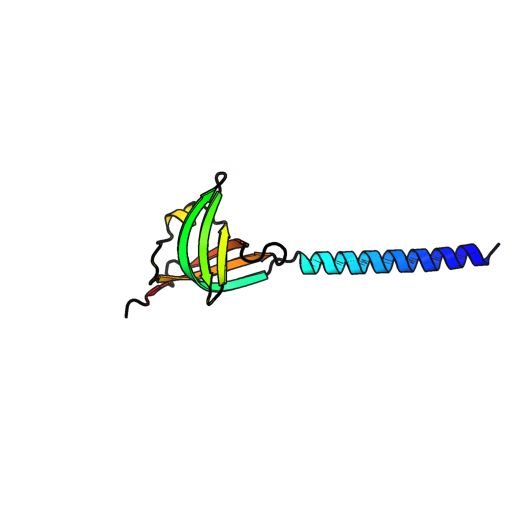 92.75 73 LYS A N 1
ATOM 596 C CA . LYS A 1 73 ? -17.238 3.082 -1.541 1.00 92.75 73 LYS A CA 1
ATOM 597 C C . LYS A 1 73 ? -16.626 1.911 -2.309 1.00 92.75 73 LYS A C 1
ATOM 599 O O . LYS A 1 73 ? -17.149 1.513 -3.347 1.00 92.75 73 LYS A O 1
ATOM 604 N N . ILE A 1 74 ? -15.507 1.369 -1.833 1.00 92.19 74 ILE A N 1
ATOM 605 C CA . ILE A 1 74 ? -14.828 0.241 -2.482 1.00 92.19 74 ILE A CA 1
ATOM 606 C C . ILE A 1 74 ? -15.751 -0.977 -2.543 1.00 92.19 74 ILE A C 1
ATOM 608 O O . ILE A 1 74 ? -16.286 -1.402 -1.523 1.00 92.19 74 ILE A O 1
ATOM 612 N N . THR A 1 75 ? -15.873 -1.615 -3.704 1.00 91.12 75 THR A N 1
ATOM 613 C CA . THR A 1 75 ? -16.527 -2.927 -3.801 1.00 91.12 75 THR A CA 1
ATOM 614 C C . THR A 1 75 ? -15.464 -4.019 -3.782 1.00 91.12 75 THR A C 1
ATOM 616 O O . THR A 1 75 ? -14.401 -3.875 -4.380 1.00 91.12 75 THR A O 1
ATOM 619 N N . VAL A 1 76 ? -15.716 -5.091 -3.028 1.00 91.56 76 VAL A N 1
ATOM 620 C CA . VAL A 1 76 ? -14.841 -6.268 -3.014 1.00 91.56 76 VAL A CA 1
ATOM 621 C C . VAL A 1 76 ? -15.350 -7.223 -4.076 1.00 91.56 76 VAL A C 1
ATOM 623 O O . VAL A 1 76 ? -16.352 -7.902 -3.867 1.00 91.56 76 VAL A O 1
ATOM 626 N N . ASP A 1 77 ? -14.666 -7.245 -5.210 1.00 89.06 77 ASP A N 1
ATOM 627 C CA . ASP A 1 77 ? -14.986 -8.114 -6.331 1.00 89.06 77 ASP A CA 1
ATOM 628 C C . ASP A 1 77 ? -13.684 -8.559 -7.001 1.00 89.06 77 ASP A C 1
ATOM 630 O O . ASP A 1 77 ? -12.858 -7.732 -7.383 1.00 89.06 77 ASP A O 1
ATOM 634 N N . SER A 1 78 ? -13.495 -9.873 -7.129 1.00 82.81 78 SER A N 1
ATOM 635 C CA . SER A 1 78 ? -12.295 -10.466 -7.722 1.00 82.81 78 SER A CA 1
ATOM 636 C C . SER A 1 78 ? -12.147 -10.208 -9.220 1.00 82.81 78 SER A C 1
ATOM 638 O O . SER A 1 78 ? -11.068 -10.450 -9.752 1.00 82.81 78 SER A O 1
ATOM 640 N N . TYR A 1 79 ? -13.210 -9.770 -9.895 1.00 88.44 79 TYR A N 1
ATOM 641 C CA . TYR A 1 79 ? -13.186 -9.450 -11.320 1.00 88.44 79 TYR A CA 1
ATOM 642 C C . TYR A 1 79 ? -12.950 -7.963 -11.598 1.00 88.44 79 TYR A C 1
ATOM 644 O O . TYR A 1 79 ? -12.693 -7.606 -12.747 1.00 88.44 79 TYR A O 1
ATOM 652 N N . LEU A 1 80 ? -13.028 -7.108 -10.572 1.00 90.75 80 LEU A N 1
ATOM 653 C CA . LEU A 1 80 ? -12.832 -5.669 -10.705 1.00 90.75 80 LEU A CA 1
ATOM 654 C C . LEU A 1 80 ? -11.421 -5.268 -10.270 1.00 90.75 80 LEU A C 1
ATOM 656 O O . LEU A 1 80 ? -11.015 -5.513 -9.130 1.00 90.75 80 LEU A O 1
ATOM 660 N N . ALA A 1 81 ? -10.712 -4.567 -11.150 1.00 91.81 81 ALA A N 1
ATOM 661 C CA . ALA A 1 81 ? -9.440 -3.934 -10.828 1.00 91.81 81 ALA A CA 1
ATOM 662 C C . ALA A 1 81 ? -9.605 -2.412 -10.805 1.00 91.81 81 ALA A C 1
ATOM 664 O O . ALA A 1 81 ? -9.957 -1.797 -11.811 1.00 91.81 81 ALA A O 1
ATOM 665 N N . TYR A 1 82 ? -9.326 -1.792 -9.659 1.00 92.50 82 TYR A N 1
ATOM 666 C CA . TYR A 1 82 ? -9.404 -0.339 -9.497 1.00 92.50 82 TYR A CA 1
ATOM 667 C C . TYR A 1 82 ? -8.067 0.315 -9.833 1.00 92.50 82 TYR A C 1
ATOM 669 O O . TYR A 1 82 ? -7.018 -0.192 -9.424 1.00 92.50 82 TYR A O 1
ATOM 677 N N . GLY A 1 83 ? -8.088 1.474 -10.492 1.00 92.81 83 GLY A N 1
ATOM 678 C CA . GLY A 1 83 ? -6.912 2.338 -10.594 1.00 92.81 83 GLY A CA 1
ATOM 679 C C . GLY A 1 83 ? -6.552 2.923 -9.225 1.00 92.81 83 GLY A C 1
ATOM 680 O O . GLY A 1 83 ? -7.248 3.806 -8.719 1.00 92.81 83 GLY A O 1
ATOM 681 N N . ILE A 1 84 ? -5.473 2.435 -8.604 1.00 92.88 84 ILE A N 1
ATOM 682 C CA . ILE A 1 84 ? -5.061 2.835 -7.253 1.00 92.88 84 ILE A CA 1
ATOM 683 C C . ILE A 1 84 ? -3.669 3.466 -7.276 1.00 92.88 84 ILE A C 1
ATOM 685 O O . ILE A 1 84 ? -2.734 2.935 -7.877 1.00 92.88 84 ILE A O 1
ATOM 689 N N . SER A 1 85 ? -3.510 4.570 -6.544 1.00 92.50 85 SER A N 1
ATOM 690 C CA . SER A 1 85 ? -2.209 5.116 -6.164 1.00 92.50 85 SER A CA 1
ATOM 691 C C . SER A 1 85 ? -1.989 4.970 -4.663 1.00 92.50 85 SER A C 1
ATOM 693 O O . SER A 1 85 ? -2.841 5.330 -3.844 1.00 92.50 85 SER A O 1
ATOM 695 N N . TYR A 1 86 ? -0.834 4.438 -4.278 1.00 91.44 86 TYR A N 1
ATOM 696 C CA . TYR A 1 86 ? -0.488 4.212 -2.882 1.00 91.44 86 TYR A CA 1
ATOM 697 C C . TYR A 1 86 ? 0.986 4.474 -2.612 1.00 91.44 86 TYR A C 1
ATOM 699 O O . TYR A 1 86 ? 1.840 4.318 -3.484 1.00 91.44 86 TYR A O 1
ATOM 707 N N . LYS A 1 87 ? 1.291 4.821 -1.361 1.00 90.50 87 LYS A N 1
ATOM 708 C CA . LYS A 1 87 ? 2.663 4.871 -0.857 1.00 90.50 87 LYS A CA 1
ATOM 709 C C . LYS A 1 87 ? 2.951 3.685 0.046 1.00 90.50 87 LYS A C 1
ATOM 711 O O . LYS A 1 87 ? 2.112 3.325 0.870 1.00 90.50 87 LYS A O 1
ATOM 716 N N . TRP A 1 88 ? 4.137 3.105 -0.052 1.00 85.19 88 TRP A N 1
ATOM 717 C CA . TRP A 1 88 ? 4.576 2.029 0.835 1.00 85.19 88 TRP A CA 1
ATOM 718 C C . TRP A 1 88 ? 6.024 2.243 1.267 1.00 85.19 88 TRP A C 1
ATOM 720 O O . TRP A 1 88 ? 6.789 2.940 0.601 1.00 85.19 88 TRP A O 1
ATOM 730 N N . SER A 1 89 ? 6.369 1.704 2.434 1.00 75.44 89 SER A N 1
ATOM 731 C CA . SER A 1 89 ? 7.718 1.815 2.986 1.00 75.44 89 SER A CA 1
ATOM 732 C C . SER A 1 89 ? 8.498 0.538 2.703 1.00 75.44 89 SER A C 1
ATOM 734 O O . SER A 1 89 ? 7.998 -0.564 2.935 1.00 75.44 89 SER A O 1
ATOM 736 N N . THR A 1 90 ? 9.751 0.683 2.286 1.00 72.12 90 THR A N 1
ATOM 737 C CA . THR A 1 90 ? 10.735 -0.409 2.209 1.00 72.12 90 THR A CA 1
ATOM 738 C C . THR A 1 90 ? 10.950 -1.110 3.550 1.00 72.12 90 THR A C 1
ATOM 740 O O . THR A 1 90 ? 11.240 -2.302 3.572 1.00 72.12 90 THR A O 1
ATOM 743 N N . LEU A 1 91 ? 10.729 -0.412 4.669 1.00 76.38 91 LEU A N 1
ATOM 744 C CA . LEU A 1 91 ? 10.818 -0.969 6.025 1.00 76.38 91 LEU A CA 1
ATOM 745 C C . LEU A 1 91 ? 9.637 -1.876 6.392 1.00 76.38 91 LEU A C 1
ATOM 747 O O . LEU A 1 91 ? 9.700 -2.623 7.365 1.00 76.38 91 LEU A O 1
ATOM 751 N N . SER A 1 92 ? 8.525 -1.790 5.666 1.00 79.06 92 SER A N 1
ATOM 752 C CA . SER A 1 92 ? 7.322 -2.585 5.914 1.00 79.06 92 SER A CA 1
ATOM 753 C C . SER A 1 92 ? 6.773 -3.091 4.585 1.00 79.06 92 SER A C 1
ATOM 755 O O . SER A 1 92 ? 5.762 -2.576 4.095 1.00 79.06 92 SER A O 1
ATOM 757 N N . PRO A 1 93 ? 7.441 -4.092 3.980 1.00 73.44 93 PRO A N 1
ATOM 758 C CA . PRO A 1 93 ? 7.027 -4.633 2.696 1.00 73.44 93 PRO A CA 1
ATOM 759 C C . PRO A 1 93 ? 5.572 -5.101 2.770 1.00 73.44 93 PRO A C 1
ATOM 761 O O . PRO A 1 93 ? 5.126 -5.650 3.779 1.00 73.44 93 PRO A O 1
ATOM 764 N N . ASN A 1 94 ? 4.823 -4.853 1.695 1.00 82.50 94 ASN A N 1
ATOM 765 C CA . ASN A 1 94 ? 3.398 -5.175 1.571 1.00 82.50 94 ASN A CA 1
ATOM 766 C C . ASN A 1 94 ? 2.463 -4.401 2.520 1.00 82.50 94 ASN A C 1
ATOM 768 O O . ASN A 1 94 ? 1.282 -4.741 2.609 1.00 82.50 94 ASN A O 1
ATOM 772 N N . LYS A 1 95 ? 2.946 -3.350 3.196 1.00 87.81 95 LYS A N 1
ATOM 773 C CA . LYS A 1 95 ? 2.113 -2.409 3.956 1.00 87.81 95 LYS A CA 1
ATOM 774 C C . LYS A 1 95 ? 2.289 -0.994 3.416 1.00 87.81 95 LYS A C 1
ATOM 776 O O . LYS A 1 95 ? 3.406 -0.520 3.216 1.00 87.81 95 LYS A O 1
ATOM 781 N N . GLY A 1 96 ? 1.178 -0.304 3.207 1.00 90.81 96 GLY A N 1
ATOM 782 C CA . GLY A 1 96 ? 1.178 1.048 2.672 1.00 90.81 96 GLY A CA 1
ATOM 783 C C . GLY A 1 96 ? -0.019 1.873 3.116 1.00 90.81 96 GLY A C 1
ATOM 784 O O . GLY A 1 96 ? -0.849 1.440 3.917 1.00 90.81 96 GLY A O 1
ATOM 785 N N . LYS A 1 97 ? -0.092 3.084 2.574 1.00 92.56 97 LYS A N 1
ATOM 786 C CA . LYS A 1 97 ? -1.214 4.003 2.724 1.00 92.56 97 LYS A CA 1
ATOM 787 C C . LYS A 1 97 ? -1.770 4.326 1.344 1.00 92.56 97 LYS A C 1
ATOM 789 O O . LYS A 1 97 ? -1.013 4.700 0.444 1.00 92.56 97 LYS A O 1
ATOM 794 N N . LEU A 1 98 ? -3.081 4.181 1.203 1.00 93.44 98 LEU A N 1
ATOM 795 C CA . LEU A 1 98 ? -3.829 4.613 0.036 1.00 93.44 98 LEU A CA 1
ATOM 796 C C . LEU A 1 98 ? -3.688 6.135 -0.107 1.00 93.44 98 LEU A C 1
ATOM 798 O O . LEU A 1 98 ? -3.871 6.868 0.866 1.00 93.44 98 LEU A O 1
ATOM 802 N N . LEU A 1 99 ? -3.316 6.597 -1.299 1.00 93.12 99 LEU A N 1
ATOM 803 C CA . LEU A 1 99 ? -3.275 8.023 -1.629 1.00 93.12 99 LEU A CA 1
ATOM 804 C C . LEU A 1 99 ? -4.518 8.427 -2.410 1.00 93.12 99 LEU A C 1
ATOM 806 O O . LEU A 1 99 ? -5.093 9.477 -2.146 1.00 93.12 99 LEU A O 1
ATOM 810 N N . TYR A 1 100 ? -4.903 7.592 -3.373 1.00 93.12 100 TYR A N 1
ATOM 811 C CA . TYR A 1 100 ? -6.015 7.848 -4.270 1.00 93.12 100 TYR A CA 1
ATOM 812 C C . TYR A 1 100 ? -6.538 6.536 -4.857 1.00 93.12 100 TYR A C 1
ATOM 814 O O . TYR A 1 100 ? -5.762 5.613 -5.118 1.00 93.12 100 TYR A O 1
ATOM 822 N N . ILE A 1 101 ? -7.843 6.476 -5.093 1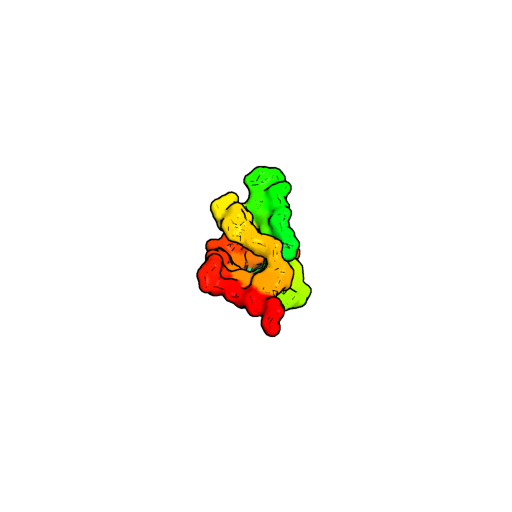.00 93.19 101 ILE A N 1
ATOM 823 C CA . ILE A 1 101 ? -8.513 5.412 -5.834 1.00 93.19 101 ILE A CA 1
ATOM 824 C C . ILE A 1 101 ? -9.483 6.052 -6.827 1.00 93.19 101 ILE A C 1
ATOM 826 O O . ILE A 1 101 ? -10.255 6.942 -6.465 1.00 93.19 101 ILE A O 1
ATOM 830 N N . ASN A 1 102 ? -9.430 5.617 -8.084 1.00 93.19 102 ASN A N 1
ATOM 831 C CA . ASN A 1 102 ? -10.347 6.084 -9.112 1.00 93.19 102 ASN A CA 1
ATOM 832 C C . ASN A 1 102 ? -11.540 5.130 -9.224 1.00 93.19 102 ASN A C 1
ATOM 834 O O . ASN A 1 102 ? -11.417 4.023 -9.738 1.00 93.19 102 ASN A O 1
ATOM 838 N N . PHE A 1 103 ? -12.705 5.561 -8.744 1.00 89.62 103 PHE A N 1
ATOM 839 C CA . PHE A 1 103 ? -13.936 4.767 -8.816 1.00 89.62 103 PHE A CA 1
ATOM 840 C C . PHE A 1 103 ? -14.597 4.772 -10.201 1.00 89.62 103 PHE A C 1
ATOM 842 O O . PHE A 1 103 ? -15.468 3.945 -10.447 1.00 89.62 103 PHE A O 1
ATOM 849 N N . ASN A 1 104 ? -14.190 5.680 -11.093 1.00 89.38 104 ASN A N 1
ATOM 850 C CA . ASN A 1 104 ? -14.709 5.763 -12.462 1.00 89.38 104 ASN A CA 1
ATOM 851 C C . ASN A 1 104 ? -13.842 4.993 -13.470 1.00 89.38 104 ASN A C 1
ATOM 853 O O . ASN A 1 104 ? -14.227 4.861 -14.626 1.00 89.38 104 ASN A O 1
ATOM 857 N N . ASP A 1 105 ? -12.670 4.523 -13.042 1.00 86.88 105 ASP A N 1
ATOM 858 C CA . ASP A 1 105 ? -11.677 3.845 -13.874 1.00 86.88 105 ASP A CA 1
ATOM 859 C C . ASP A 1 105 ? -11.421 2.451 -13.294 1.00 86.88 105 ASP A C 1
ATOM 861 O O . ASP A 1 105 ? -10.488 2.212 -12.515 1.00 86.88 105 ASP A O 1
ATOM 865 N N . VAL A 1 106 ? -12.367 1.562 -13.599 1.00 89.00 106 VAL A N 1
ATOM 866 C CA . VAL A 1 106 ? -12.425 0.185 -13.111 1.00 89.00 106 VAL A CA 1
ATOM 867 C C . VAL A 1 106 ? -12.399 -0.748 -14.310 1.00 89.00 106 VAL A C 1
ATOM 869 O O . VAL A 1 106 ? -13.234 -0.637 -15.206 1.00 89.00 106 VAL A O 1
ATOM 872 N N . ILE A 1 107 ? -11.452 -1.681 -14.312 1.00 89.25 107 ILE A N 1
ATOM 873 C CA . ILE A 1 107 ? -11.383 -2.746 -15.312 1.00 89.25 107 ILE A CA 1
ATOM 874 C C . ILE A 1 107 ? -12.262 -3.898 -14.827 1.00 89.25 107 ILE A C 1
ATOM 876 O O . ILE A 1 107 ? -12.034 -4.415 -13.734 1.00 89.25 107 ILE A O 1
ATOM 880 N N . ASP A 1 108 ? -13.243 -4.298 -15.637 1.00 89.62 108 ASP A N 1
ATOM 881 C CA . ASP A 1 108 ? -14.076 -5.483 -15.406 1.00 89.62 108 ASP A CA 1
ATOM 882 C C . ASP A 1 108 ? -13.570 -6.647 -16.273 1.00 89.62 108 ASP A C 1
ATOM 884 O O . ASP A 1 108 ? -13.653 -6.605 -17.499 1.00 89.62 108 ASP A O 1
ATOM 888 N N . ASN A 1 109 ? -13.026 -7.680 -15.624 1.00 84.00 109 ASN A N 1
ATOM 889 C CA . ASN A 1 109 ? -12.442 -8.863 -16.265 1.00 84.00 109 ASN A CA 1
ATOM 890 C C . ASN A 1 109 ? -13.420 -10.050 -16.353 1.00 84.00 109 ASN A C 1
ATOM 892 O O . ASN A 1 109 ? -12.989 -11.202 -16.431 1.00 84.00 109 ASN A O 1
ATOM 896 N N . ARG A 1 110 ? -14.736 -9.818 -16.285 1.00 83.94 110 ARG A N 1
ATOM 897 C CA . ARG A 1 110 ? -15.745 -10.885 -16.444 1.00 83.94 110 ARG A CA 1
ATOM 898 C C . ARG A 1 110 ? -15.920 -11.369 -17.891 1.00 83.94 110 ARG A C 1
ATOM 900 O O . ARG A 1 110 ? -16.683 -12.311 -18.103 1.00 83.94 110 ARG A O 1
ATOM 907 N N . HIS A 1 111 ? -15.264 -10.729 -18.861 1.00 64.69 111 HIS A N 1
ATOM 908 C CA . HIS A 1 111 ? -15.429 -10.966 -20.297 1.00 64.69 111 HIS A CA 1
ATOM 909 C C . HIS A 1 111 ? -14.169 -11.518 -20.959 1.00 64.69 111 HIS A C 1
ATOM 911 O O . HIS A 1 111 ? -13.073 -10.979 -20.687 1.00 64.69 111 HIS A O 1
#

Sequence (111 aa):
MRDTSSRNKIIALIIVILFLVSFAGLYVYGSFYTTTGYCDIKYKQIENNKCYIFARNGNRNIRLECNKDDYEKITVDSYLAYGISYKWSTLSPNKGKLLYINFNDVIDNRH

pLDDT: mean 86.68, std 9.49, range [54.88, 96.56]

Radius of gyration: 22.66 Å; chains: 1; bounding box: 70×30×42 Å

Organism: NCBI:txid1330534

Secondary structure (DSSP, 8-state):
--HHHHHHHHHHHHHHHHHHHHHHHHHHHTPEEEEEEEEEEEEEEEETTEEEEEEEETTEEEEEEE-HHHHHH----TTEEEEEEEEEETTSTTEEEEEEEEEEEEEE---